Protein AF-G5E197-F1 (afdb_monomer_lite)

InterPro domains:
  IPR004843 Calcineurin-like, phosphoesterase domain [PF00149] (2-85)
  IPR029052 Metallo-dependent phosphatase-like [G3DSA:3.60.21.10] (1-88)
  IPR029052 Metallo-dependent phosphatase-like [SSF56300] (1-87)
  IPR033308 PGAP5/Cdc1/Ted1 [PTHR13315] (1-90)

Organism: NCBI:txid191480

Radius of gyration: 13.49 Å; chains: 1; bounding box: 31×26×39 Å

Foldseek 3Di:
DEALQQDDDPDDDPVVNVVSLVVQLVVLVVCCVPVVDQEAEYAEPLYQQLPPDDPVRVVVSVVSVCVSNPHDPSHHYDYHYDCSNVPPDD

Structure (mmCIF, N/CA/C/O backbone):
data_AF-G5E197-F1
#
_entry.id   AF-G5E197-F1
#
loop_
_atom_site.group_PDB
_atom_site.id
_atom_site.type_symbol
_atom_site.label_atom_id
_atom_site.label_alt_id
_atom_site.label_comp_id
_atom_site.label_asym_id
_atom_site.label_entity_id
_atom_site.label_seq_id
_atom_site.pdbx_PDB_ins_code
_atom_site.Cartn_x
_atom_site.Cartn_y
_atom_site.Cartn_z
_atom_site.occupancy
_atom_site.B_iso_or_equiv
_atom_site.auth_seq_id
_atom_site.auth_comp_id
_atom_site.auth_asym_id
_atom_site.auth_atom_id
_atom_site.pdbx_PDB_model_num
ATOM 1 N N . LEU A 1 1 ? -7.106 -2.767 -1.407 1.00 50.84 1 LEU A N 1
ATOM 2 C CA . LEU A 1 1 ? -6.760 -1.937 -2.593 1.00 50.84 1 LEU A CA 1
ATOM 3 C C . LEU A 1 1 ? -6.217 -2.869 -3.662 1.00 50.84 1 LEU A C 1
ATOM 5 O O . LEU A 1 1 ? -5.519 -3.803 -3.298 1.00 50.84 1 LEU A O 1
ATOM 9 N N . ALA A 1 2 ? -6.559 -2.652 -4.924 1.00 33.41 2 ALA A N 1
ATOM 10 C CA . ALA A 1 2 ? -6.005 -3.377 -6.067 1.00 33.41 2 ALA A CA 1
ATOM 11 C C . ALA A 1 2 ? -5.607 -2.345 -7.130 1.00 33.41 2 ALA A C 1
ATOM 13 O O . ALA A 1 2 ? -6.188 -1.254 -7.132 1.00 33.41 2 ALA A O 1
ATOM 14 N N . ASP A 1 3 ? -4.667 -2.696 -8.009 1.00 43.16 3 ASP A N 1
ATOM 15 C CA . ASP A 1 3 ? -4.420 -1.976 -9.267 1.00 43.16 3 ASP A CA 1
ATOM 16 C C . ASP A 1 3 ? -3.733 -0.606 -9.107 1.00 43.16 3 ASP A C 1
ATOM 18 O O . ASP A 1 3 ? -4.146 0.427 -9.648 1.00 43.16 3 ASP A O 1
ATOM 22 N N . THR A 1 4 ? -2.681 -0.575 -8.284 1.00 50.34 4 THR A N 1
ATOM 23 C CA . THR A 1 4 ? -2.052 0.682 -7.866 1.00 50.34 4 THR A CA 1
ATOM 24 C C . THR A 1 4 ? -1.178 1.335 -8.937 1.00 50.34 4 THR A C 1
ATOM 26 O O . THR A 1 4 ? -0.984 2.549 -8.856 1.00 50.34 4 THR A O 1
ATOM 29 N N . HIS A 1 5 ? -0.729 0.586 -9.955 1.00 49.41 5 HIS A N 1
ATOM 30 C CA . HIS A 1 5 ? -0.020 1.104 -11.135 1.00 49.41 5 HIS A CA 1
ATOM 31 C C . HIS A 1 5 ? 0.955 2.233 -10.771 1.00 49.41 5 HIS A C 1
ATOM 33 O O . HIS A 1 5 ? 0.792 3.394 -11.182 1.00 49.41 5 HIS A O 1
ATOM 39 N N . LEU A 1 6 ? 1.921 1.926 -9.894 1.00 51.19 6 LEU A N 1
ATOM 40 C CA . LEU A 1 6 ? 3.019 2.846 -9.618 1.00 51.19 6 LEU A CA 1
ATOM 41 C C . LEU A 1 6 ? 3.819 3.000 -10.910 1.00 51.19 6 LEU A C 1
ATOM 43 O O . LEU A 1 6 ? 4.713 2.207 -11.197 1.00 51.19 6 LEU A O 1
ATOM 47 N N . LEU A 1 7 ? 3.466 4.042 -11.664 1.00 50.50 7 LEU A N 1
ATOM 48 C CA . LEU A 1 7 ? 4.092 4.432 -12.918 1.00 50.50 7 LEU A CA 1
ATOM 49 C C . LEU A 1 7 ? 5.608 4.456 -12.756 1.00 50.50 7 LEU A C 1
ATOM 51 O O . LEU A 1 7 ? 6.171 5.214 -11.953 1.00 50.50 7 LEU A O 1
ATOM 55 N N . GLY A 1 8 ? 6.275 3.635 -13.547 1.00 49.03 8 GLY A N 1
ATOM 56 C CA . GLY A 1 8 ? 7.716 3.648 -13.612 1.00 49.03 8 GLY A CA 1
ATOM 57 C C . GLY A 1 8 ? 8.273 4.790 -14.473 1.00 49.03 8 GLY A C 1
ATOM 58 O O . GLY A 1 8 ? 7.536 5.608 -15.037 1.00 49.03 8 GLY A O 1
ATOM 59 N N . GLU A 1 9 ? 9.594 4.944 -14.444 1.00 50.59 9 GLU A N 1
ATOM 60 C CA . GLU A 1 9 ? 10.306 6.165 -14.857 1.00 50.59 9 GLU A CA 1
ATOM 61 C C . GLU A 1 9 ? 10.299 6.408 -16.379 1.00 50.59 9 GLU A C 1
ATOM 63 O O . GLU A 1 9 ? 10.651 7.499 -16.823 1.00 50.59 9 GLU A O 1
ATOM 68 N N . ILE A 1 10 ? 9.891 5.426 -17.190 1.00 51.00 10 ILE A N 1
ATOM 69 C CA . ILE A 1 10 ? 10.229 5.404 -18.621 1.00 51.00 10 ILE A CA 1
ATOM 70 C C . ILE A 1 10 ? 9.102 5.952 -19.525 1.00 51.00 10 ILE A C 1
ATOM 72 O O . ILE A 1 10 ? 9.384 6.425 -20.627 1.00 51.00 10 ILE A O 1
ATOM 76 N N . ARG A 1 11 ? 7.825 5.927 -19.098 1.00 47.66 11 ARG A N 1
ATOM 77 C CA . ARG A 1 11 ? 6.668 6.324 -19.951 1.00 47.66 11 ARG A CA 1
ATOM 78 C C . ARG A 1 11 ? 5.602 7.215 -19.293 1.00 47.66 11 ARG A C 1
ATOM 80 O O . ARG A 1 11 ? 4.663 7.620 -19.975 1.00 47.66 11 ARG A O 1
ATOM 87 N N . GLY A 1 12 ? 5.719 7.536 -18.003 1.00 52.53 12 GLY A N 1
ATOM 88 C CA . GLY A 1 12 ? 4.740 8.353 -17.275 1.00 52.53 12 GLY A CA 1
ATOM 89 C C . GLY A 1 12 ? 5.158 9.815 -17.127 1.00 52.53 12 GLY A C 1
ATOM 90 O O . GLY A 1 12 ? 6.293 10.098 -16.744 1.00 52.53 12 GLY A O 1
ATOM 91 N N . HIS A 1 13 ? 4.241 10.765 -17.344 1.00 67.75 13 HIS A N 1
ATOM 92 C CA . HIS A 1 13 ? 4.477 12.147 -16.920 1.00 67.75 13 HIS A CA 1
ATOM 93 C C . HIS A 1 13 ? 4.671 12.190 -15.396 1.00 67.75 13 HIS A C 1
ATOM 95 O O . HIS A 1 13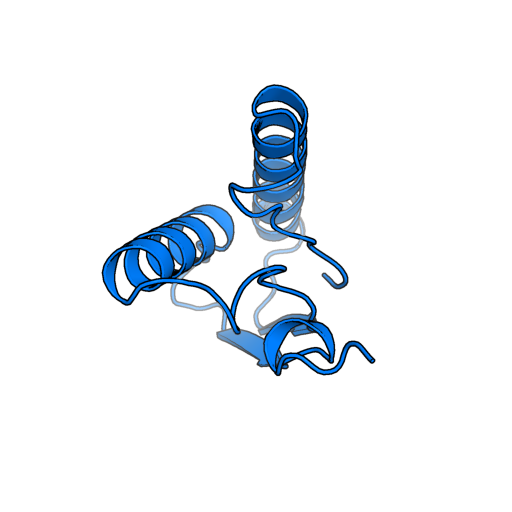 ? 3.836 11.701 -14.632 1.00 67.75 13 HIS A O 1
ATOM 101 N N . TRP A 1 14 ? 5.763 12.814 -14.946 1.00 68.38 14 TRP A N 1
ATOM 102 C CA . TRP A 1 14 ? 6.130 12.910 -13.526 1.00 68.38 14 TRP A CA 1
ATOM 103 C C . TRP A 1 14 ? 5.001 13.476 -12.645 1.00 68.38 14 TRP A C 1
ATOM 105 O O . TRP A 1 14 ? 4.866 13.093 -11.483 1.00 68.38 14 TRP A O 1
ATOM 115 N N . PHE A 1 15 ? 4.169 14.362 -13.204 1.00 73.94 15 PHE A N 1
ATOM 116 C CA . PHE A 1 15 ? 3.031 14.960 -12.512 1.00 73.94 15 PHE A CA 1
ATOM 117 C C . PHE A 1 15 ? 1.893 13.959 -12.276 1.00 73.94 15 PHE A C 1
ATOM 119 O O . PHE A 1 15 ? 1.318 13.932 -11.188 1.00 73.94 15 PHE A O 1
ATOM 126 N N . ASP A 1 16 ? 1.598 13.098 -13.252 1.00 72.69 16 ASP A N 1
ATOM 127 C CA . ASP A 1 16 ? 0.552 12.079 -13.118 1.00 72.69 16 ASP A CA 1
ATOM 128 C C . ASP A 1 16 ? 0.942 11.028 -12.080 1.00 72.69 16 ASP A C 1
ATOM 130 O O . ASP A 1 16 ? 0.119 10.642 -11.247 1.00 72.69 16 ASP A O 1
ATOM 134 N N . LYS A 1 17 ? 2.221 10.640 -12.071 1.00 74.12 17 LYS A N 1
ATOM 135 C CA . LYS A 1 17 ? 2.815 9.778 -11.045 1.00 74.12 17 LYS A CA 1
ATOM 136 C C . LYS A 1 17 ? 2.659 10.386 -9.649 1.00 74.12 17 LYS A C 1
ATOM 138 O O . LYS A 1 17 ? 2.086 9.757 -8.763 1.00 74.12 17 LYS A O 1
ATOM 143 N N . LEU A 1 18 ? 3.080 11.644 -9.477 1.00 77.88 18 LEU A N 1
ATOM 144 C CA . LEU A 1 18 ? 2.964 12.358 -8.203 1.00 77.88 18 LEU A CA 1
ATOM 145 C C . LEU A 1 18 ? 1.508 12.451 -7.727 1.00 77.88 18 LEU A C 1
ATOM 147 O O . LEU A 1 18 ? 1.216 12.209 -6.557 1.00 77.88 18 LEU A O 1
ATOM 151 N N . ARG A 1 19 ? 0.584 12.794 -8.630 1.00 82.25 19 ARG A N 1
ATOM 152 C CA . ARG A 1 19 ? -0.837 12.936 -8.306 1.00 82.25 19 ARG A CA 1
ATOM 153 C C . ARG A 1 19 ? -1.460 11.607 -7.888 1.00 82.25 19 ARG A C 1
ATOM 155 O O . ARG A 1 19 ? -2.170 11.585 -6.884 1.00 82.25 19 ARG A O 1
ATOM 162 N N . ARG A 1 20 ? -1.222 10.526 -8.638 1.00 80.62 20 ARG A N 1
ATOM 163 C CA . ARG A 1 20 ? -1.782 9.197 -8.339 1.00 80.62 20 ARG A CA 1
ATOM 164 C C . ARG A 1 20 ? -1.305 8.686 -6.987 1.00 80.62 20 ARG A C 1
ATOM 166 O O . ARG A 1 20 ? -2.122 8.269 -6.172 1.00 80.62 20 ARG A O 1
ATOM 173 N N . GLU A 1 21 ? -0.011 8.806 -6.721 1.00 84.12 21 GLU A N 1
ATOM 174 C CA . GLU A 1 21 ? 0.580 8.397 -5.445 1.00 84.12 21 GLU A CA 1
ATOM 175 C C . GLU A 1 21 ? 0.032 9.201 -4.277 1.00 84.12 21 GLU A C 1
ATOM 177 O O . GLU A 1 21 ? -0.368 8.634 -3.263 1.00 84.12 21 GLU A O 1
ATOM 182 N N . TRP A 1 22 ? -0.062 10.522 -4.436 1.00 85.75 22 TRP A N 1
ATOM 183 C CA . TRP A 1 22 ? -0.627 11.373 -3.399 1.00 85.75 22 TRP A CA 1
ATOM 184 C C . TRP A 1 22 ? -2.091 11.024 -3.109 1.00 85.75 22 TRP A C 1
ATOM 186 O O . TRP A 1 22 ? -2.484 10.924 -1.947 1.00 85.75 22 TRP A O 1
ATOM 196 N N . GLN A 1 23 ? -2.905 10.810 -4.146 1.00 89.25 23 GLN A N 1
ATOM 197 C CA . GLN A 1 23 ? -4.305 10.419 -3.975 1.00 89.25 23 GLN A CA 1
ATOM 198 C C . GLN A 1 23 ? -4.420 9.074 -3.254 1.00 89.25 23 GLN A C 1
ATOM 200 O O . GLN A 1 23 ? -5.208 8.947 -2.319 1.00 89.25 23 GLN A O 1
ATOM 205 N N . MET A 1 24 ? -3.596 8.102 -3.635 1.00 88.25 24 MET A N 1
ATOM 206 C CA . MET A 1 24 ? -3.590 6.776 -3.035 1.00 88.25 24 MET A CA 1
ATOM 207 C C . MET A 1 24 ? -3.158 6.791 -1.572 1.00 88.25 24 MET A C 1
ATOM 209 O O . MET A 1 24 ? -3.849 6.211 -0.735 1.00 88.25 24 MET A O 1
ATOM 213 N N . GLU A 1 25 ? -2.070 7.497 -1.249 1.00 91.75 25 GLU A N 1
ATOM 214 C CA . GLU A 1 25 ? -1.620 7.675 0.132 1.00 91.75 25 GLU A CA 1
ATOM 215 C C . GLU A 1 25 ? -2.738 8.299 0.969 1.00 91.75 25 GLU A C 1
ATOM 217 O O . GLU A 1 25 ? -3.072 7.794 2.039 1.00 91.75 25 GLU A O 1
ATOM 222 N N . ARG A 1 26 ? -3.375 9.366 0.474 1.00 94.38 26 ARG A N 1
ATOM 223 C CA . ARG A 1 26 ? -4.444 10.047 1.214 1.00 94.38 26 ARG A CA 1
ATOM 224 C C . ARG A 1 26 ? -5.651 9.142 1.426 1.00 94.38 26 ARG A C 1
ATOM 226 O O . ARG A 1 26 ? -6.107 9.034 2.559 1.00 94.38 26 ARG A O 1
ATOM 233 N N . SER A 1 27 ? -6.124 8.458 0.389 1.00 92.25 27 SER A N 1
ATOM 234 C CA . SER A 1 27 ? -7.243 7.520 0.502 1.00 92.25 27 SER A CA 1
ATOM 235 C C . SER A 1 27 ? -6.946 6.386 1.480 1.00 92.25 27 SER A C 1
ATOM 237 O O . SER A 1 27 ? -7.782 6.076 2.327 1.00 92.25 27 SER A O 1
ATOM 239 N N . TYR A 1 28 ? -5.749 5.803 1.410 1.00 93.56 28 TYR A N 1
ATOM 240 C CA . TYR A 1 28 ? -5.339 4.723 2.299 1.00 93.56 28 TYR A CA 1
ATOM 241 C C . TYR A 1 28 ? -5.249 5.182 3.760 1.00 93.56 28 TYR A C 1
ATOM 243 O O . TYR A 1 28 ? -5.856 4.573 4.638 1.00 93.56 28 TYR A O 1
ATOM 251 N N . GLN A 1 29 ? -4.564 6.298 4.024 1.00 95.06 29 GLN A N 1
ATOM 252 C CA . GLN A 1 29 ? -4.426 6.837 5.380 1.00 95.06 29 GLN A CA 1
ATOM 253 C C . GLN A 1 29 ? -5.782 7.264 5.968 1.00 95.06 29 GLN A C 1
ATOM 255 O O . GLN A 1 29 ? -6.034 7.051 7.152 1.00 95.06 29 GLN A O 1
ATOM 260 N N . SER A 1 30 ? -6.685 7.815 5.149 1.00 95.12 30 SER A N 1
ATOM 261 C CA . SER A 1 30 ? -8.056 8.124 5.571 1.00 95.12 30 SER A CA 1
ATOM 262 C C . SER A 1 30 ? -8.863 6.869 5.901 1.00 95.12 30 SER A C 1
ATOM 264 O O . SER A 1 30 ? -9.577 6.866 6.901 1.00 95.12 30 SER A O 1
ATOM 266 N N . ALA A 1 31 ? -8.735 5.800 5.110 1.00 93.38 31 ALA A N 1
ATOM 267 C CA . ALA A 1 31 ? -9.400 4.529 5.385 1.00 93.38 31 ALA A CA 1
ATOM 268 C C . ALA A 1 31 ? -8.892 3.892 6.687 1.00 93.38 31 ALA A C 1
ATOM 270 O O . ALA A 1 31 ? -9.706 3.445 7.491 1.00 93.38 31 ALA A O 1
ATOM 271 N N . LEU A 1 32 ? -7.577 3.915 6.939 1.00 94.88 32 LEU A N 1
ATOM 272 C CA . LEU A 1 32 ? -7.004 3.443 8.206 1.00 94.88 32 LEU A CA 1
ATOM 273 C C . LEU A 1 32 ? -7.551 4.212 9.405 1.00 94.88 32 LEU A C 1
ATOM 275 O O . LEU A 1 32 ? -7.933 3.608 10.404 1.00 94.88 32 LEU A O 1
ATOM 279 N N . TRP A 1 33 ? -7.595 5.540 9.302 1.00 94.25 33 TRP A N 1
ATOM 280 C CA . TRP A 1 33 ? -8.078 6.389 10.386 1.00 94.25 33 TRP A CA 1
ATOM 281 C C . TRP A 1 33 ? -9.566 6.166 10.684 1.00 94.25 33 TRP A C 1
ATOM 283 O O . TRP A 1 33 ? -9.954 6.111 11.849 1.00 94.25 33 TRP A O 1
ATOM 293 N N . LEU A 1 34 ? -10.388 6.022 9.639 1.00 95.94 34 LEU A N 1
ATOM 294 C CA . LEU A 1 34 ? -11.837 5.883 9.772 1.00 95.94 34 LEU A CA 1
ATOM 295 C C . LEU A 1 34 ? -12.266 4.474 10.198 1.00 95.94 34 LEU A C 1
ATOM 297 O O . LEU A 1 34 ? -13.156 4.337 11.030 1.00 95.94 34 LEU A O 1
ATOM 301 N N . LEU A 1 35 ? -11.676 3.442 9.591 1.00 95.25 35 LEU A N 1
ATOM 302 C CA . LEU A 1 35 ? -12.132 2.057 9.736 1.00 95.25 35 LEU A CA 1
ATOM 303 C C . LEU A 1 35 ? -11.377 1.286 10.819 1.00 95.25 35 LEU A C 1
ATOM 305 O O . LEU A 1 35 ? -11.899 0.286 11.293 1.00 95.25 35 LEU A O 1
ATOM 309 N N . GLN A 1 36 ? -10.169 1.731 11.182 1.00 95.19 36 GLN A N 1
ATOM 310 C CA . GLN A 1 36 ? -9.290 1.073 12.157 1.00 95.19 36 GLN A CA 1
ATOM 311 C C . GLN A 1 36 ? -9.192 -0.453 11.951 1.00 95.19 36 GLN A C 1
ATOM 313 O O . GLN A 1 36 ? -9.481 -1.215 12.870 1.00 95.19 36 GLN A O 1
ATOM 318 N N . PRO A 1 37 ? -8.835 -0.920 10.740 1.00 95.06 37 PRO A N 1
ATOM 319 C CA . PRO A 1 37 ? -8.847 -2.344 10.438 1.00 95.06 37 PRO A CA 1
ATOM 320 C C . PRO A 1 37 ? -7.712 -3.089 11.153 1.00 95.06 37 PRO A C 1
ATOM 322 O O . PRO A 1 37 ? -6.594 -2.580 11.241 1.00 95.06 37 PRO A O 1
ATOM 325 N N . ASP A 1 38 ? -7.978 -4.334 11.551 1.00 94.88 38 ASP A N 1
ATOM 326 C CA . ASP A 1 38 ? -6.950 -5.257 12.050 1.00 94.88 38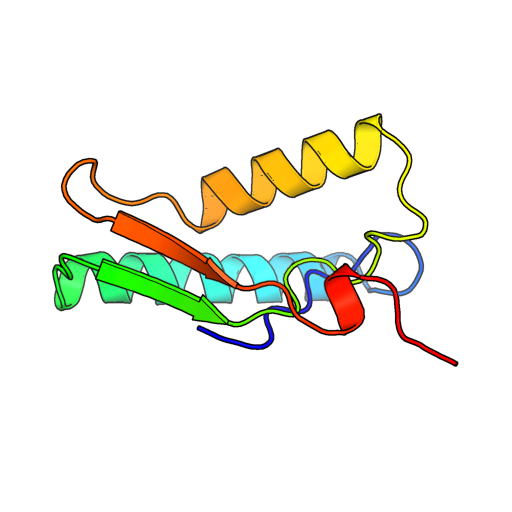 ASP A CA 1
ATOM 327 C C . ASP A 1 38 ? -6.140 -5.897 10.910 1.00 94.88 38 ASP A C 1
ATOM 329 O O . ASP A 1 38 ? -4.968 -6.212 11.084 1.00 94.88 38 ASP A O 1
ATOM 333 N N . ILE A 1 39 ? -6.747 -6.086 9.731 1.00 93.38 39 ILE A N 1
ATOM 334 C CA . ILE A 1 39 ? -6.114 -6.735 8.571 1.00 93.38 39 ILE A CA 1
ATOM 335 C C . ILE A 1 39 ? -6.375 -5.918 7.306 1.00 93.38 39 ILE A C 1
ATOM 337 O O . ILE A 1 39 ? -7.495 -5.477 7.038 1.00 93.38 39 ILE A O 1
ATOM 341 N N . ILE A 1 40 ? -5.332 -5.737 6.500 1.00 92.31 40 ILE A N 1
ATOM 342 C CA . ILE A 1 40 ? -5.331 -4.939 5.278 1.00 92.31 40 ILE A CA 1
ATOM 343 C C . ILE A 1 40 ? -4.829 -5.809 4.129 1.00 92.31 40 ILE A C 1
ATOM 345 O O . ILE A 1 40 ? -3.710 -6.311 4.168 1.00 92.31 40 ILE A O 1
ATOM 349 N N . PHE A 1 41 ? -5.626 -5.921 3.066 1.00 88.69 41 PHE A N 1
ATO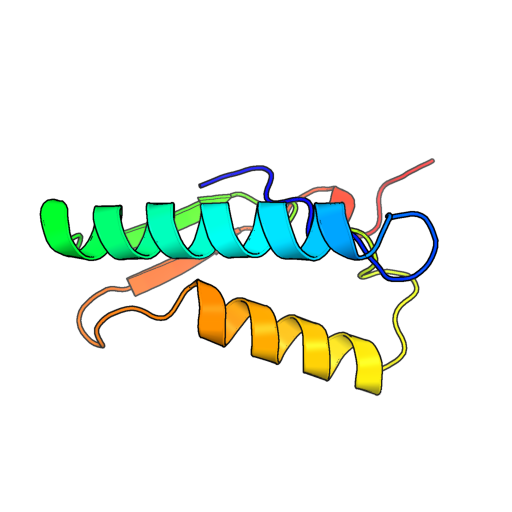M 350 C CA . PHE A 1 41 ? -5.234 -6.629 1.847 1.00 88.69 41 PHE A CA 1
ATOM 351 C C . PHE A 1 41 ? -4.907 -5.653 0.705 1.00 88.69 41 PHE A C 1
ATOM 353 O O . PHE A 1 41 ? -5.731 -4.805 0.320 1.00 88.69 41 PHE A O 1
ATOM 360 N N . ILE A 1 42 ? -3.712 -5.804 0.128 1.00 84.44 42 ILE A N 1
ATOM 361 C CA . ILE A 1 42 ? -3.316 -5.207 -1.154 1.00 84.44 42 ILE A CA 1
ATOM 362 C C . ILE A 1 42 ? -3.219 -6.332 -2.183 1.00 84.44 42 ILE A C 1
ATOM 364 O O . ILE A 1 42 ? -2.439 -7.265 -2.012 1.00 84.44 42 ILE A O 1
ATOM 368 N N . LEU A 1 43 ? -4.044 -6.259 -3.224 1.00 77.56 43 LEU A N 1
ATOM 369 C CA . LEU A 1 43 ? -4.219 -7.303 -4.228 1.00 77.56 43 LEU A CA 1
ATOM 370 C C . LEU A 1 43 ? -3.563 -6.879 -5.549 1.00 77.56 43 LEU A C 1
ATOM 372 O O . LEU A 1 43 ? -4.256 -6.440 -6.462 1.00 77.56 43 LEU A O 1
ATOM 376 N N . GLY A 1 44 ? -2.239 -7.015 -5.614 1.00 67.38 44 GLY A N 1
ATOM 377 C CA . GLY A 1 44 ? -1.449 -7.013 -6.846 1.00 67.38 44 GLY A CA 1
ATOM 378 C C . GLY A 1 44 ? -1.310 -5.696 -7.607 1.00 67.38 44 GLY A C 1
ATOM 379 O O . GLY A 1 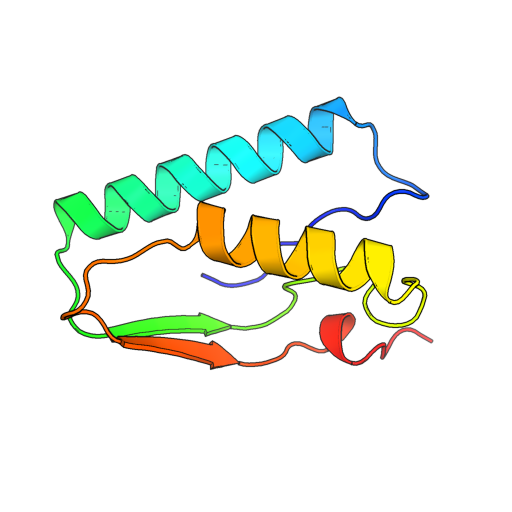44 ? -1.921 -4.678 -7.273 1.00 67.38 44 GLY A O 1
ATOM 380 N N . ASP A 1 45 ? -0.457 -5.762 -8.630 1.00 62.72 45 ASP A N 1
ATOM 381 C CA . ASP A 1 45 ? -0.087 -4.697 -9.567 1.00 62.72 45 ASP A CA 1
ATOM 382 C C . ASP A 1 45 ? 0.406 -3.450 -8.830 1.00 62.72 45 ASP A C 1
ATOM 384 O O . ASP A 1 45 ? -0.103 -2.324 -8.923 1.00 62.72 45 ASP A O 1
ATOM 388 N N . ILE A 1 46 ? 1.415 -3.713 -8.003 1.00 65.31 46 ILE A N 1
ATOM 389 C CA . ILE A 1 46 ? 2.033 -2.748 -7.110 1.00 65.31 46 ILE A CA 1
ATOM 390 C C . ILE A 1 46 ? 3.110 -1.970 -7.843 1.00 65.31 46 ILE A C 1
ATOM 392 O O . ILE A 1 46 ? 3.186 -0.757 -7.683 1.00 65.31 46 ILE A O 1
ATOM 396 N N . PHE A 1 47 ? 3.904 -2.629 -8.679 1.00 62.75 47 PHE A N 1
ATOM 397 C CA . PHE A 1 47 ? 5.002 -2.031 -9.421 1.00 62.75 47 PHE A CA 1
ATOM 398 C C . PHE A 1 47 ? 4.857 -2.319 -10.920 1.00 62.75 47 PHE A C 1
ATOM 400 O O . PHE A 1 47 ? 4.894 -3.471 -11.341 1.00 62.75 47 PHE A O 1
ATOM 407 N N . ASP A 1 48 ? 4.777 -1.269 -11.746 1.00 57.44 48 ASP A N 1
ATOM 408 C CA . ASP A 1 48 ? 4.684 -1.415 -13.212 1.00 57.44 48 ASP A CA 1
ATOM 409 C C . ASP A 1 48 ? 6.003 -1.859 -13.879 1.00 57.44 48 ASP A C 1
ATOM 411 O O . ASP A 1 48 ? 6.006 -2.310 -15.023 1.00 57.44 48 ASP A O 1
ATOM 415 N N . GLU A 1 49 ? 7.147 -1.735 -13.192 1.00 55.16 49 GLU A N 1
ATOM 416 C CA . GLU A 1 49 ? 8.486 -1.910 -13.788 1.00 55.16 49 GLU A CA 1
ATOM 417 C C . GLU A 1 49 ? 9.378 -2.938 -13.064 1.00 55.16 49 GLU A C 1
ATOM 419 O O . GLU A 1 49 ? 10.595 -2.959 -13.270 1.00 55.16 49 GLU A O 1
ATOM 424 N N . GLY A 1 50 ? 8.805 -3.847 -12.265 1.00 55.00 50 GLY A N 1
ATOM 425 C CA . GLY A 1 50 ? 9.576 -4.834 -11.486 1.00 55.00 50 GLY A CA 1
ATOM 426 C C . GLY A 1 50 ? 10.598 -5.642 -12.309 1.00 55.00 50 GLY A C 1
ATOM 427 O O . GLY A 1 50 ? 11.686 -5.947 -11.826 1.00 55.00 50 GLY A O 1
ATOM 428 N N . LYS A 1 51 ? 10.300 -5.914 -13.588 1.00 50.56 51 LYS A N 1
ATOM 429 C CA . LYS A 1 51 ? 11.155 -6.684 -14.513 1.00 50.56 51 LYS A CA 1
ATOM 430 C C . LYS A 1 51 ? 12.368 -5.914 -15.069 1.00 50.56 51 LYS A C 1
ATOM 432 O O . LYS A 1 51 ? 13.327 -6.549 -15.498 1.00 50.56 51 LYS A O 1
ATOM 437 N N . TRP A 1 52 ? 12.339 -4.578 -15.082 1.00 55.34 52 TRP A N 1
ATOM 438 C CA . TRP A 1 52 ? 13.337 -3.732 -15.770 1.00 55.34 52 TRP A CA 1
ATOM 439 C C . TRP A 1 52 ? 14.100 -2.787 -14.831 1.00 55.34 52 TRP A C 1
ATOM 441 O O . TRP A 1 52 ? 14.982 -2.047 -15.268 1.00 55.34 52 TRP A O 1
ATOM 451 N N . SER A 1 53 ? 13.781 -2.812 -13.537 1.00 62.66 53 SER A N 1
ATOM 452 C CA . SER A 1 53 ? 14.374 -1.927 -12.541 1.00 62.66 53 SER A CA 1
ATOM 453 C C . SER A 1 53 ? 15.792 -2.358 -12.143 1.00 62.66 53 SER A C 1
ATOM 455 O O . SER A 1 53 ? 16.052 -3.520 -11.834 1.00 62.66 53 SER A O 1
ATOM 457 N N . SER A 1 54 ? 16.714 -1.395 -12.040 1.00 76.38 54 SER A N 1
ATOM 458 C CA . SER A 1 54 ? 17.994 -1.615 -11.350 1.00 76.38 54 SER A CA 1
ATOM 459 C C . SER A 1 54 ? 17.765 -1.919 -9.857 1.00 76.38 54 SER A C 1
ATOM 461 O O . SER A 1 54 ? 16.737 -1.511 -9.301 1.00 76.38 54 SER A O 1
ATOM 463 N N . PRO A 1 55 ? 18.716 -2.567 -9.153 1.00 77.38 55 PRO A N 1
ATOM 464 C CA . PRO A 1 55 ? 18.596 -2.806 -7.710 1.00 77.38 55 PRO A CA 1
ATOM 465 C C . PRO A 1 55 ? 18.351 -1.524 -6.896 1.00 77.38 55 PRO A C 1
ATOM 467 O O . PRO A 1 55 ? 17.617 -1.528 -5.908 1.00 77.38 55 PRO A O 1
ATOM 470 N N . GLN A 1 56 ? 18.943 -0.404 -7.319 1.00 79.00 56 GLN A N 1
ATOM 471 C CA . GLN A 1 56 ? 18.775 0.894 -6.669 1.00 79.00 56 GLN A CA 1
ATOM 472 C C . GLN A 1 56 ? 17.378 1.479 -6.901 1.00 79.00 56 GLN A C 1
ATOM 474 O O . GLN A 1 56 ? 16.787 2.011 -5.961 1.00 79.00 56 GLN A O 1
ATOM 479 N N . ALA A 1 57 ? 16.848 1.388 -8.123 1.00 73.75 57 ALA A N 1
ATOM 480 C CA . ALA A 1 57 ? 15.487 1.830 -8.428 1.00 73.75 57 ALA A CA 1
ATOM 481 C C . ALA A 1 57 ? 14.450 0.978 -7.675 1.00 73.75 57 ALA A C 1
ATOM 483 O O . ALA A 1 57 ? 13.566 1.529 -7.022 1.00 73.75 57 ALA A O 1
ATOM 484 N N . TRP A 1 58 ? 14.680 -0.334 -7.588 1.00 77.75 58 TRP A N 1
ATOM 485 C CA . TRP A 1 58 ? 13.825 -1.249 -6.835 1.00 77.75 58 TRP A CA 1
ATOM 486 C C . TRP A 1 58 ? 13.774 -0.881 -5.349 1.00 77.75 58 TRP A C 1
ATOM 488 O O . TRP A 1 58 ? 12.705 -0.775 -4.753 1.00 77.75 58 TRP A O 1
ATOM 498 N N . SER A 1 59 ? 14.933 -0.607 -4.743 1.00 81.25 59 SER A N 1
ATOM 499 C CA . SER A 1 59 ? 15.008 -0.175 -3.342 1.00 81.25 59 SER A CA 1
ATOM 500 C C . SER A 1 59 ? 14.244 1.134 -3.086 1.00 81.25 59 SER A C 1
ATOM 502 O O . SER A 1 59 ? 13.563 1.278 -2.062 1.00 81.25 59 SER A O 1
ATOM 504 N N . LYS A 1 60 ? 14.301 2.086 -4.028 1.00 81.81 60 LYS A N 1
ATOM 505 C CA . LYS A 1 60 ? 13.523 3.332 -3.948 1.00 81.81 60 LYS A CA 1
ATOM 506 C C . LYS A 1 60 ? 12.025 3.056 -4.025 1.00 81.81 60 LYS A C 1
ATOM 508 O O . LYS A 1 60 ? 11.280 3.613 -3.220 1.00 81.81 60 LYS A O 1
ATOM 513 N N . ASP A 1 61 ? 11.588 2.186 -4.924 1.00 78.19 61 ASP A N 1
ATOM 514 C CA . ASP A 1 61 ? 10.175 1.844 -5.079 1.00 78.19 61 ASP A CA 1
ATOM 515 C C . ASP A 1 61 ? 9.626 1.097 -3.861 1.00 78.19 61 ASP A C 1
ATOM 517 O O . ASP A 1 61 ? 8.582 1.480 -3.329 1.00 78.19 61 ASP A O 1
ATOM 521 N N . VAL A 1 62 ? 10.385 0.151 -3.300 1.00 82.44 62 VAL A N 1
ATOM 522 C CA . VAL A 1 62 ? 10.044 -0.507 -2.027 1.00 82.44 62 VAL A CA 1
ATOM 523 C C . VAL A 1 62 ? 9.939 0.508 -0.886 1.00 82.44 62 VAL A C 1
ATOM 525 O O . VAL A 1 62 ? 9.022 0.442 -0.065 1.00 82.44 62 VAL A O 1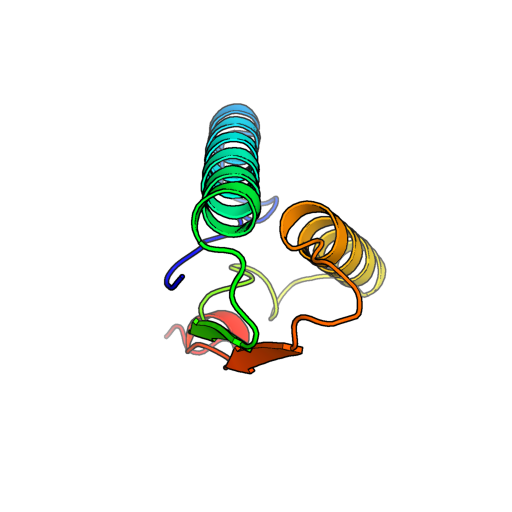
ATOM 528 N N . THR A 1 63 ? 10.860 1.471 -0.817 1.00 86.44 63 THR A N 1
ATOM 529 C CA . THR A 1 63 ? 10.833 2.521 0.214 1.00 86.44 63 THR A CA 1
ATOM 530 C C . THR A 1 63 ? 9.588 3.401 0.081 1.00 86.44 63 THR A C 1
ATOM 532 O O . THR A 1 63 ? 8.942 3.724 1.080 1.00 86.44 63 THR A O 1
ATOM 535 N N . ARG A 1 64 ? 9.216 3.763 -1.150 1.00 84.50 64 ARG A N 1
ATOM 536 C CA . ARG A 1 64 ? 8.021 4.568 -1.441 1.00 84.50 64 ARG A CA 1
ATOM 537 C C . ARG A 1 64 ? 6.742 3.810 -1.108 1.00 84.50 64 ARG A C 1
ATOM 539 O O . ARG A 1 64 ? 5.884 4.366 -0.426 1.00 84.50 64 ARG A O 1
ATOM 546 N N . PHE A 1 65 ? 6.663 2.535 -1.482 1.00 85.88 65 PHE A N 1
ATOM 547 C CA . PHE A 1 65 ? 5.560 1.648 -1.118 1.00 85.88 65 PHE A CA 1
ATOM 548 C C . PHE A 1 65 ? 5.365 1.589 0.403 1.00 85.88 65 PHE A C 1
ATOM 550 O O . PHE A 1 65 ? 4.275 1.866 0.903 1.00 85.88 65 PHE A O 1
ATOM 557 N N . LYS A 1 66 ? 6.440 1.328 1.160 1.00 87.69 66 LYS A N 1
ATOM 558 C CA . LYS A 1 66 ? 6.392 1.278 2.632 1.00 87.69 66 LYS A CA 1
ATOM 559 C C . LYS A 1 66 ? 5.939 2.598 3.255 1.00 87.69 66 LYS A C 1
ATOM 561 O O . LYS A 1 66 ? 5.232 2.588 4.258 1.00 87.69 66 LYS A O 1
ATOM 566 N N . LYS A 1 67 ? 6.335 3.734 2.672 1.00 90.00 67 LYS A N 1
ATOM 567 C CA . LYS A 1 67 ? 5.904 5.059 3.133 1.00 90.00 67 LYS A CA 1
ATOM 568 C C . LYS A 1 67 ? 4.409 5.280 2.890 1.00 90.00 67 LYS A C 1
ATOM 570 O O . LYS A 1 67 ? 3.710 5.697 3.810 1.00 90.00 67 LYS A O 1
ATOM 575 N N . MET A 1 68 ? 3.933 4.990 1.681 1.00 87.44 68 MET A N 1
ATOM 576 C CA . MET A 1 68 ? 2.540 5.198 1.275 1.00 87.44 68 MET A CA 1
ATOM 577 C C . MET A 1 68 ? 1.573 4.322 2.081 1.00 87.44 68 MET A C 1
ATOM 579 O O . MET A 1 68 ? 0.571 4.810 2.609 1.00 87.44 68 MET A O 1
ATOM 583 N N . PHE A 1 69 ? 1.921 3.044 2.252 1.00 89.81 69 PHE A N 1
ATOM 584 C CA . PHE A 1 69 ? 1.097 2.056 2.949 1.00 89.81 69 PHE A CA 1
ATOM 585 C C . PHE A 1 69 ? 1.449 1.876 4.429 1.00 89.81 69 PHE A C 1
ATOM 587 O O . PHE A 1 69 ? 1.142 0.842 5.028 1.00 89.81 69 PHE A O 1
ATOM 594 N N . ARG A 1 70 ? 2.063 2.889 5.052 1.00 93.56 70 ARG A N 1
ATOM 595 C CA . ARG A 1 70 ? 2.344 2.881 6.493 1.00 93.56 70 ARG A CA 1
ATOM 596 C C . ARG A 1 70 ? 1.061 2.653 7.293 1.00 93.56 70 ARG A C 1
ATOM 598 O O . ARG A 1 70 ? 0.047 3.299 7.041 1.00 93.56 70 ARG A O 1
ATOM 605 N N . HIS A 1 71 ? 1.118 1.749 8.254 1.00 93.81 71 HIS A N 1
ATOM 606 C CA . HIS A 1 71 ? -0.022 1.334 9.061 1.00 93.81 71 HIS A CA 1
ATOM 607 C C . HIS A 1 71 ? 0.398 1.190 10.530 1.00 93.81 71 HIS A C 1
ATOM 609 O O . HIS A 1 71 ? 1.597 1.103 10.816 1.00 93.81 71 HIS A O 1
ATOM 615 N N . PRO A 1 72 ? -0.560 1.229 11.472 1.00 92.00 72 PRO A N 1
ATOM 616 C CA . PRO A 1 72 ? -0.295 0.970 12.880 1.00 92.00 72 PRO A CA 1
ATOM 617 C C . PRO A 1 72 ? 0.320 -0.423 13.105 1.00 92.00 72 PRO A C 1
ATOM 619 O O . PRO A 1 72 ? -0.024 -1.346 12.372 1.00 92.00 72 PRO A O 1
ATOM 622 N N . PRO A 1 73 ? 1.164 -0.621 14.136 1.00 89.69 73 PRO A N 1
ATOM 623 C CA . PRO A 1 73 ? 1.795 -1.918 14.407 1.00 89.69 73 PRO A CA 1
ATOM 624 C C . PRO A 1 73 ? 0.816 -3.059 14.710 1.00 89.69 73 PRO A C 1
ATOM 626 O O . PRO A 1 73 ? 1.188 -4.222 14.615 1.00 89.69 73 PRO A O 1
ATOM 629 N N . ASN A 1 74 ? -0.409 -2.730 15.124 1.00 91.12 74 ASN A N 1
ATOM 630 C CA . ASN A 1 74 ? -1.472 -3.691 15.413 1.00 91.12 74 ASN A CA 1
ATOM 631 C C . ASN A 1 74 ? -2.286 -4.094 14.175 1.00 91.12 74 ASN A C 1
ATOM 633 O O . ASN A 1 74 ? -3.117 -4.985 14.292 1.00 91.12 74 ASN A O 1
ATOM 637 N N . ALA A 1 75 ? -2.076 -3.440 13.029 1.00 93.00 75 ALA A N 1
ATOM 638 C CA . ALA A 1 75 ? -2.708 -3.815 11.774 1.00 93.00 75 ALA A CA 1
ATOM 639 C C . ALA A 1 75 ? -1.757 -4.699 10.958 1.00 93.00 75 ALA A C 1
ATOM 641 O O . ALA A 1 75 ? -0.590 -4.358 10.772 1.00 93.00 75 ALA A O 1
ATOM 642 N N . GLU A 1 76 ? -2.251 -5.818 10.440 1.00 93.19 76 GLU A N 1
ATOM 643 C CA . GLU A 1 76 ? -1.489 -6.707 9.570 1.00 93.19 76 GLU A CA 1
ATOM 644 C C . GLU A 1 76 ? -1.688 -6.319 8.102 1.00 93.19 76 GLU A C 1
ATOM 646 O O . GLU A 1 76 ? -2.815 -6.244 7.608 1.00 93.19 76 GLU A O 1
ATOM 651 N N . LEU A 1 77 ? -0.588 -6.081 7.385 1.00 89.44 77 LEU A N 1
ATOM 652 C CA . LEU A 1 77 ? -0.613 -5.815 5.950 1.00 89.44 77 LEU A CA 1
ATOM 653 C C . LEU A 1 77 ? -0.246 -7.074 5.160 1.00 89.44 77 LEU A C 1
ATOM 655 O O . LEU A 1 77 ? 0.909 -7.498 5.152 1.00 89.44 77 LEU A O 1
ATOM 659 N N . ILE A 1 78 ? -1.218 -7.606 4.423 1.00 87.69 78 ILE A N 1
ATOM 660 C CA . ILE A 1 78 ? -1.051 -8.741 3.518 1.00 87.69 78 ILE A CA 1
ATOM 661 C C . ILE A 1 78 ? -1.017 -8.226 2.082 1.00 87.69 78 ILE A C 1
ATOM 663 O O . ILE A 1 78 ? -1.958 -7.598 1.590 1.00 87.69 78 ILE A O 1
ATOM 667 N N . VAL A 1 79 ? 0.090 -8.510 1.402 1.00 82.88 79 VAL A N 1
ATOM 668 C CA . VAL A 1 79 ? 0.349 -8.061 0.036 1.00 82.88 79 VAL A CA 1
ATOM 669 C C . VAL A 1 79 ? 0.402 -9.276 -0.880 1.00 82.88 79 VAL A C 1
ATOM 671 O O . VAL A 1 79 ? 1.264 -10.138 -0.723 1.00 82.88 79 VAL A O 1
ATOM 674 N N . ILE A 1 80 ? -0.527 -9.345 -1.828 1.00 80.25 80 ILE A N 1
ATOM 675 C CA . ILE A 1 80 ? -0.576 -10.374 -2.867 1.00 80.25 80 ILE A CA 1
ATOM 676 C C . ILE A 1 80 ? -0.008 -9.777 -4.150 1.00 80.25 80 ILE A C 1
ATOM 678 O O . ILE A 1 80 ? -0.254 -8.615 -4.453 1.00 80.25 80 ILE A O 1
ATOM 682 N N . VAL A 1 81 ? 0.772 -10.568 -4.878 1.00 67.75 81 VAL A N 1
ATOM 683 C CA . VAL A 1 81 ? 1.480 -10.149 -6.090 1.00 67.75 81 VAL A CA 1
ATOM 684 C C . VAL A 1 81 ? 0.553 -10.263 -7.307 1.00 67.75 81 VAL A C 1
ATOM 686 O O . VAL A 1 81 ? -0.130 -11.277 -7.456 1.00 67.75 81 VAL A O 1
ATOM 689 N N . GLY A 1 82 ? 0.518 -9.233 -8.156 1.00 60.38 82 GLY A N 1
ATOM 690 C CA . GLY A 1 82 ? -0.257 -9.205 -9.402 1.00 60.38 82 GLY A CA 1
ATOM 691 C C . GLY A 1 82 ? 0.551 -9.641 -10.626 1.00 60.38 82 GLY A C 1
ATOM 692 O O . GLY A 1 82 ? 1.751 -9.915 -10.551 1.00 60.38 82 GLY A O 1
ATOM 693 N N . ASN A 1 83 ? -0.106 -9.736 -11.779 1.00 55.28 83 ASN A N 1
ATOM 694 C CA . ASN A 1 83 ? 0.514 -10.176 -13.032 1.00 55.28 83 ASN A CA 1
ATOM 695 C C . ASN A 1 83 ? 1.536 -9.167 -13.593 1.00 55.28 83 ASN A C 1
ATOM 697 O O . ASN A 1 83 ? 2.497 -9.596 -14.242 1.00 55.28 83 ASN A O 1
ATOM 701 N N . HIS A 1 84 ? 1.392 -7.864 -13.312 1.00 51.97 84 HIS A N 1
ATOM 702 C CA . HIS A 1 84 ? 2.392 -6.849 -13.673 1.00 51.97 84 HIS A CA 1
ATOM 703 C C . HIS A 1 84 ? 3.654 -6.946 -12.802 1.00 51.97 84 HIS A C 1
ATOM 705 O O . HIS A 1 84 ? 4.764 -6.801 -13.318 1.00 51.97 84 HIS A O 1
ATOM 711 N N . ASP A 1 85 ? 3.513 -7.293 -11.519 1.00 53.53 85 ASP A N 1
ATOM 712 C CA . ASP A 1 85 ? 4.635 -7.390 -10.572 1.00 53.53 85 ASP A CA 1
ATOM 713 C C . ASP A 1 85 ? 5.625 -8.524 -10.918 1.00 53.53 85 ASP A C 1
ATOM 715 O O . ASP A 1 85 ? 6.810 -8.448 -10.591 1.00 53.53 85 ASP A O 1
ATOM 719 N N . ILE A 1 86 ? 5.151 -9.580 -11.595 1.00 51.03 86 ILE A N 1
ATOM 720 C CA . ILE A 1 86 ? 5.948 -10.755 -12.012 1.00 51.03 86 ILE A CA 1
ATOM 721 C C . ILE A 1 86 ? 6.417 -10.624 -13.478 1.00 51.03 86 ILE A C 1
ATOM 723 O O . ILE A 1 86 ? 7.178 -11.449 -13.984 1.00 51.03 86 ILE A O 1
ATOM 727 N N . GLY A 1 87 ? 6.022 -9.557 -14.181 1.00 45.50 87 GLY A N 1
ATOM 728 C CA . GLY A 1 87 ? 6.495 -9.288 -15.537 1.00 45.50 87 GLY A CA 1
ATOM 729 C C . GLY A 1 87 ? 5.848 -10.145 -16.632 1.00 45.50 87 GLY A C 1
ATOM 730 O O . GLY A 1 87 ? 6.508 -10.439 -17.640 1.00 45.50 87 GLY A O 1
ATOM 731 N N . PHE A 1 88 ? 4.577 -10.523 -16.452 1.00 36.41 88 PHE A N 1
ATOM 732 C CA . PHE A 1 88 ? 3.742 -11.131 -17.491 1.00 36.41 88 PHE A CA 1
ATOM 733 C C . PHE A 1 88 ? 3.071 -10.041 -18.344 1.00 36.41 88 PHE A C 1
ATOM 735 O O . PHE A 1 88 ? 1.881 -9.773 -18.223 1.00 36.41 88 PHE A O 1
ATOM 742 N N . HIS A 1 89 ? 3.85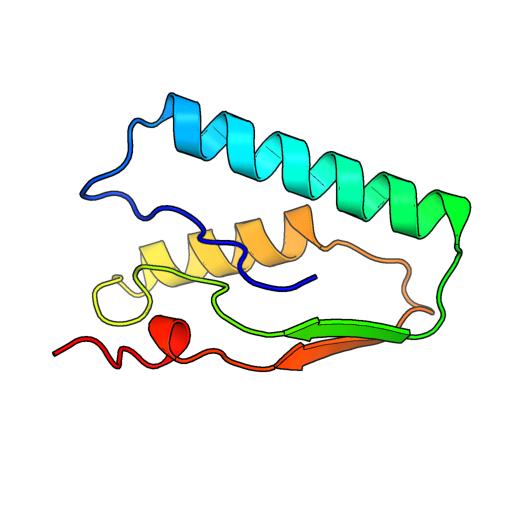6 -9.436 -19.236 1.00 37.66 89 HIS A N 1
ATOM 743 C CA . HIS A 1 89 ? 3.346 -8.809 -20.461 1.00 37.66 89 HIS A CA 1
ATOM 744 C C . HIS A 1 89 ? 4.028 -9.467 -21.657 1.00 37.66 89 HIS A C 1
ATOM 746 O O . HIS A 1 89 ? 5.250 -9.655 -21.630 1.00 37.66 89 HIS A O 1
ATOM 752 N N . TYR A 1 90 ? 3.218 -9.874 -22.638 1.00 40.19 90 TYR A N 1
ATOM 753 C CA . TYR A 1 90 ? 3.647 -10.404 -23.937 1.00 40.19 90 TYR A CA 1
ATOM 754 C C . TYR A 1 90 ? 4.088 -9.257 -24.852 1.00 40.19 90 TYR A C 1
ATOM 756 O O . TYR A 1 90 ? 3.449 -8.182 -24.777 1.00 40.19 90 TYR A O 1
#

Secondary structure (DSSP, 8-state):
-B---B--TTTS-HHHHHHHHHHHHHHHHHHHHHH--SEEEEES--BTTTTT--HHHHHHHHHHHHHHT---TTSEEEEE--TTTTT---

pLDDT: mean 74.25, std 18.1, range [33.41, 95.94]

Sequence (90 aa):
LADTHLLGEIRGHWFDKLRREWQMERSYQSALWLLQPDIIFILGDIFDEGKWSSPQAWSKDVTRFKKMFRHPPNAELIVIVGNHDIGFHY